Protein AF-A0A1A9NIA2-F1 (afdb_monomer_lite)

Structure (mmCIF, N/CA/C/O backbone):
data_AF-A0A1A9NIA2-F1
#
_entry.id   AF-A0A1A9NIA2-F1
#
loop_
_atom_site.group_PDB
_atom_site.id
_atom_site.type_symbol
_atom_site.label_atom_id
_atom_site.label_alt_id
_atom_site.label_comp_id
_atom_site.label_asym_id
_atom_site.label_entity_id
_atom_site.label_seq_id
_atom_site.pdbx_PDB_ins_code
_atom_site.Cartn_x
_atom_site.Cartn_y
_atom_site.Cartn_z
_atom_site.occupancy
_atom_site.B_iso_or_equiv
_atom_site.auth_seq_id
_atom_site.auth_comp_id
_atom_site.auth_asym_id
_atom_site.auth_atom_id
_atom_site.pdbx_PDB_model_num
ATOM 1 N N . MET A 1 1 ? 8.506 -6.364 -5.435 1.00 48.88 1 MET A N 1
ATOM 2 C CA . MET A 1 1 ? 8.918 -6.818 -4.077 1.00 48.88 1 MET A CA 1
ATOM 3 C C . MET A 1 1 ? 7.819 -6.313 -3.167 1.00 48.88 1 MET A C 1
ATOM 5 O O . MET A 1 1 ? 7.583 -5.112 -3.176 1.00 48.88 1 MET A O 1
ATOM 9 N N . VAL A 1 2 ? 7.068 -7.204 -2.515 1.00 53.69 2 VAL A N 1
ATOM 10 C CA . VAL A 1 2 ? 5.790 -6.858 -1.867 1.00 53.69 2 VAL A CA 1
ATOM 11 C C . VAL A 1 2 ? 6.048 -6.059 -0.585 1.00 53.69 2 VAL A C 1
ATOM 13 O O . VAL A 1 2 ? 6.114 -6.610 0.509 1.00 53.69 2 VAL A O 1
ATOM 16 N N . ALA A 1 3 ? 6.256 -4.751 -0.733 1.00 65.19 3 ALA A N 1
ATOM 17 C CA . ALA A 1 3 ? 6.688 -3.857 0.342 1.00 65.19 3 ALA A CA 1
ATOM 18 C C . ALA A 1 3 ? 5.606 -3.596 1.409 1.00 65.19 3 ALA A C 1
ATOM 20 O O . ALA A 1 3 ? 5.925 -3.117 2.492 1.00 65.19 3 ALA A O 1
ATOM 21 N N . TRP A 1 4 ? 4.342 -3.940 1.142 1.00 60.19 4 TRP A N 1
ATOM 22 C CA . TRP A 1 4 ? 3.226 -3.711 2.068 1.00 60.19 4 TRP A CA 1
ATOM 23 C C . TRP A 1 4 ? 2.974 -4.883 3.036 1.00 60.19 4 TRP A C 1
ATOM 25 O O . TRP A 1 4 ? 2.518 -4.667 4.158 1.00 60.19 4 TRP A O 1
ATOM 35 N N . LEU A 1 5 ? 3.346 -6.111 2.648 1.00 64.88 5 LEU A N 1
ATOM 36 C CA . LEU A 1 5 ? 3.210 -7.315 3.477 1.00 64.88 5 LEU A CA 1
ATOM 37 C C . LEU A 1 5 ? 3.916 -7.206 4.847 1.00 64.88 5 LEU A C 1
ATOM 39 O O . LEU A 1 5 ? 3.307 -7.563 5.859 1.00 64.88 5 LEU A O 1
ATOM 43 N N . PRO A 1 6 ? 5.177 -6.723 4.933 1.00 68.00 6 PRO A N 1
ATOM 44 C CA . PRO A 1 6 ? 5.848 -6.585 6.223 1.00 68.00 6 PRO A CA 1
ATOM 45 C C . PRO A 1 6 ? 5.214 -5.499 7.104 1.00 68.00 6 PRO A C 1
ATOM 47 O O . PRO A 1 6 ? 5.099 -5.699 8.313 1.00 68.00 6 PRO A O 1
ATOM 50 N N . ALA A 1 7 ? 4.728 -4.397 6.523 1.00 65.38 7 ALA A N 1
ATOM 51 C CA . ALA A 1 7 ? 4.036 -3.348 7.275 1.00 65.38 7 ALA A CA 1
ATOM 52 C C . ALA A 1 7 ? 2.735 -3.876 7.906 1.00 65.38 7 ALA A C 1
ATOM 54 O O . ALA A 1 7 ? 2.489 -3.665 9.092 1.00 65.38 7 ALA A O 1
ATOM 55 N N . PHE A 1 8 ? 1.957 -4.660 7.155 1.00 64.25 8 PHE A N 1
ATOM 56 C CA . PHE A 1 8 ? 0.714 -5.257 7.644 1.00 64.25 8 PHE A CA 1
ATOM 57 C C . PHE A 1 8 ? 0.936 -6.261 8.780 1.00 64.25 8 PHE A C 1
ATOM 59 O O . PHE A 1 8 ? 0.278 -6.216 9.821 1.00 64.25 8 PHE A O 1
ATOM 66 N N . LYS A 1 9 ? 1.934 -7.136 8.615 1.00 63.25 9 LYS A N 1
ATOM 67 C CA . LYS A 1 9 ? 2.312 -8.142 9.617 1.00 63.25 9 LYS A CA 1
ATOM 68 C C . LYS A 1 9 ? 2.774 -7.513 10.936 1.00 63.25 9 LYS A C 1
ATOM 70 O O . LYS A 1 9 ? 2.621 -8.123 11.988 1.00 63.25 9 LYS A O 1
ATOM 75 N N . THR A 1 10 ? 3.298 -6.291 10.873 1.00 69.06 10 THR A N 1
ATOM 76 C CA . THR A 1 10 ? 3.737 -5.527 12.046 1.00 69.06 10 THR A CA 1
ATOM 77 C C . THR A 1 10 ? 2.557 -4.910 12.799 1.00 69.06 10 THR A C 1
ATOM 79 O O . THR A 1 10 ? 2.594 -4.827 14.020 1.00 69.06 10 THR A O 1
ATOM 82 N N . ILE A 1 11 ? 1.485 -4.523 12.101 1.00 66.19 11 ILE A N 1
ATOM 83 C CA . ILE A 1 11 ? 0.319 -3.843 12.692 1.00 66.19 11 ILE A CA 1
ATOM 84 C C . ILE A 1 11 ? -0.698 -4.841 13.275 1.00 66.19 11 ILE A C 1
ATOM 86 O O . ILE A 1 11 ? -1.350 -4.547 14.276 1.00 66.19 11 ILE A O 1
ATOM 90 N N . LEU A 1 12 ? -0.799 -6.043 12.698 1.00 65.94 12 LEU A N 1
ATOM 91 C CA . LEU A 1 12 ? -1.732 -7.098 13.115 1.00 65.94 12 LEU A CA 1
ATOM 92 C C . LEU A 1 12 ? -1.771 -7.393 14.638 1.00 65.94 12 LEU A C 1
ATOM 94 O O . LEU A 1 12 ? -2.875 -7.436 15.185 1.00 65.94 12 LEU A O 1
ATOM 98 N N . PRO A 1 13 ? -0.639 -7.543 15.363 1.00 67.00 13 PRO A N 1
ATOM 99 C CA . PRO A 1 13 ? -0.668 -7.778 16.813 1.00 67.00 13 PRO A CA 1
ATOM 100 C C . PRO A 1 13 ? -1.228 -6.595 17.623 1.00 67.00 13 PRO A C 1
ATOM 102 O O . PRO A 1 13 ? -1.808 -6.799 18.693 1.00 67.00 13 PRO A O 1
ATOM 105 N N . TYR A 1 14 ? -1.123 -5.363 17.119 1.00 60.34 14 TYR A N 1
ATOM 106 C CA . TYR A 1 14 ? -1.666 -4.181 17.796 1.00 60.34 14 TYR A CA 1
ATOM 107 C C . TYR A 1 14 ? -3.188 -4.098 17.670 1.00 60.34 14 TYR A C 1
ATOM 109 O O . TYR A 1 14 ? -3.860 -3.702 18.618 1.00 60.34 14 TYR A O 1
ATOM 117 N N . VAL A 1 15 ? -3.757 -4.562 16.553 1.00 61.38 15 VAL A N 1
ATOM 118 C CA . VAL A 1 15 ? -5.217 -4.660 16.386 1.00 61.38 15 VAL A CA 1
ATOM 119 C C . VAL A 1 15 ? -5.808 -5.633 17.408 1.00 61.38 15 VAL A C 1
ATOM 121 O O . VAL A 1 15 ? -6.805 -5.316 18.052 1.00 61.38 15 VAL A O 1
ATOM 124 N N . THR A 1 16 ? -5.161 -6.780 17.636 1.00 57.28 16 THR A N 1
ATOM 125 C CA . THR A 1 16 ? -5.595 -7.721 18.680 1.00 57.28 16 THR A CA 1
ATOM 126 C C . THR A 1 16 ? -5.474 -7.138 20.087 1.00 57.28 16 THR A C 1
ATOM 128 O O . THR A 1 16 ? -6.368 -7.353 20.897 1.00 57.28 16 THR A O 1
ATOM 131 N N . GLN A 1 17 ? -4.433 -6.352 20.386 1.00 57.16 17 GLN A N 1
ATOM 132 C CA . GLN A 1 17 ? -4.291 -5.697 21.695 1.00 57.16 17 GLN A CA 1
ATOM 133 C C . GLN A 1 17 ? -5.389 -4.657 21.954 1.00 57.16 17 GLN A C 1
ATOM 135 O O . GLN A 1 17 ? -5.898 -4.579 23.069 1.00 57.16 17 GLN A O 1
ATOM 140 N N . ILE A 1 18 ? -5.798 -3.905 20.928 1.00 58.88 18 ILE A N 1
ATOM 141 C CA . ILE A 1 18 ? -6.873 -2.906 21.034 1.00 58.88 18 ILE A CA 1
ATOM 142 C C . ILE A 1 18 ? -8.225 -3.578 21.312 1.00 58.88 18 ILE A C 1
ATOM 144 O O . ILE A 1 18 ? -8.990 -3.090 22.139 1.00 58.88 18 ILE A O 1
ATOM 148 N N . VAL A 1 19 ? -8.505 -4.723 20.682 1.00 57.06 19 VAL A N 1
ATOM 149 C CA . VAL A 1 19 ? -9.744 -5.479 20.934 1.00 57.06 19 VAL A CA 1
ATOM 150 C C . VAL A 1 19 ? -9.764 -6.062 22.352 1.00 57.06 19 VAL A C 1
ATOM 152 O O . VAL A 1 19 ? -10.805 -6.043 23.003 1.00 57.06 19 VAL A O 1
ATOM 155 N N . THR A 1 20 ? -8.625 -6.521 22.876 1.00 53.62 20 THR A N 1
ATOM 156 C CA . THR A 1 20 ? -8.538 -7.064 24.245 1.00 53.62 20 THR A CA 1
ATOM 157 C C . THR A 1 20 ? -8.599 -5.973 25.323 1.00 53.62 20 THR A C 1
ATOM 159 O O . THR A 1 20 ? -9.077 -6.227 26.425 1.00 53.62 20 THR A O 1
ATOM 162 N N . LEU A 1 21 ? -8.174 -4.742 25.021 1.00 50.59 21 LEU A N 1
ATOM 163 C CA . LEU A 1 21 ? -8.307 -3.583 25.918 1.00 50.59 21 LEU A CA 1
ATOM 164 C C . LEU A 1 21 ? -9.748 -3.060 26.036 1.00 50.59 21 LEU A C 1
ATOM 166 O O . LEU A 1 21 ? -10.041 -2.299 26.953 1.00 50.59 21 LEU A O 1
ATOM 170 N N . ALA A 1 22 ? -10.656 -3.492 25.158 1.00 54.84 22 ALA A N 1
ATOM 171 C CA . ALA A 1 22 ? -12.083 -3.204 25.273 1.00 54.84 22 ALA A CA 1
ATOM 172 C C . ALA A 1 22 ? -12.796 -4.072 26.333 1.00 54.84 22 ALA A C 1
ATOM 174 O O . ALA A 1 22 ? -14.014 -3.970 26.478 1.00 54.84 22 ALA A O 1
ATOM 175 N N . VAL A 1 23 ? -12.070 -4.919 27.085 1.00 49.22 23 VAL A N 1
ATOM 176 C CA . VAL A 1 23 ? -12.631 -5.595 28.263 1.00 49.22 23 VAL A CA 1
ATOM 177 C C . VAL A 1 23 ? -13.010 -4.521 29.292 1.00 49.22 23 VAL A C 1
ATOM 179 O O . VAL A 1 23 ? -12.132 -3.798 29.769 1.00 49.22 23 VAL A O 1
ATOM 182 N N . PRO A 1 24 ? -14.300 -4.378 29.638 1.00 52.75 24 PRO A N 1
ATOM 183 C CA . PRO A 1 24 ? -14.745 -3.259 30.454 1.00 52.75 24 PRO A CA 1
ATOM 184 C C . PRO A 1 24 ? -14.160 -3.312 31.871 1.00 52.75 24 PRO A C 1
ATOM 186 O O . PRO A 1 24 ? -14.215 -4.348 32.534 1.00 52.75 24 PRO A O 1
ATOM 189 N N . ALA A 1 25 ? -13.671 -2.177 32.375 1.00 52.66 25 ALA A N 1
ATOM 190 C CA . ALA A 1 25 ? -13.101 -2.021 33.718 1.00 52.66 25 ALA A CA 1
ATOM 191 C C . ALA A 1 25 ? -14.156 -2.042 34.855 1.00 52.66 25 ALA A C 1
ATOM 193 O O . ALA A 1 25 ? -14.053 -1.290 35.821 1.00 52.66 25 ALA A O 1
ATOM 194 N N . PHE A 1 26 ? -15.186 -2.890 34.768 1.00 50.22 26 PHE A N 1
ATOM 195 C CA . PHE A 1 26 ? -16.310 -2.958 35.718 1.00 50.22 26 PHE A CA 1
ATOM 196 C C . PHE A 1 26 ? -15.974 -3.627 37.073 1.00 50.22 26 PHE A C 1
ATOM 198 O O . PHE A 1 26 ? -16.870 -4.138 37.741 1.00 50.22 26 PHE A O 1
ATOM 205 N N . THR A 1 27 ? -14.712 -3.657 37.519 1.00 52.06 27 THR A N 1
ATOM 206 C CA . THR A 1 27 ? -14.302 -4.419 38.721 1.00 52.06 27 THR A CA 1
ATOM 207 C C . THR A 1 27 ? -13.723 -3.578 39.861 1.00 52.06 27 THR A C 1
ATOM 209 O O . THR A 1 27 ? -12.791 -4.024 40.531 1.00 52.06 27 THR A O 1
ATOM 212 N N . THR A 1 28 ? -14.270 -2.395 40.150 1.00 47.62 28 THR A N 1
ATOM 213 C CA . THR A 1 28 ? -13.939 -1.662 41.389 1.00 47.62 28 THR A CA 1
ATOM 214 C C . THR A 1 28 ? -15.190 -1.165 42.122 1.00 47.62 28 THR A C 1
ATOM 216 O O . THR A 1 28 ? -16.103 -0.592 41.538 1.00 47.62 28 THR A O 1
ATOM 219 N N . LYS A 1 29 ? -15.244 -1.482 43.426 1.00 52.25 29 LYS A N 1
ATOM 220 C CA . LYS A 1 29 ? -16.365 -1.261 44.356 1.00 52.25 29 LYS A CA 1
ATOM 221 C C . LYS A 1 29 ? -16.773 0.216 44.450 1.00 52.25 29 LYS A C 1
ATOM 223 O O . LYS 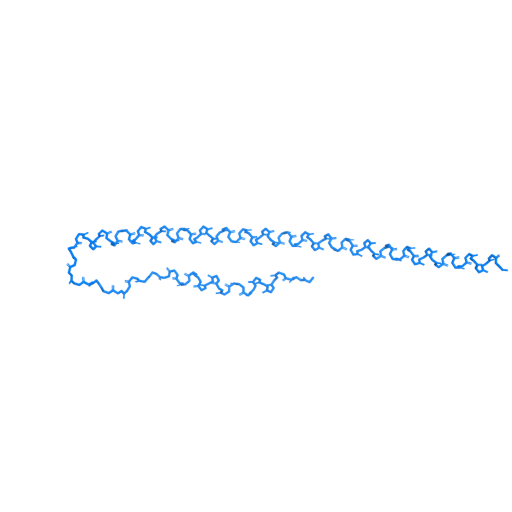A 1 29 ? -15.915 1.082 44.569 1.00 52.25 29 LYS A O 1
ATOM 228 N N . SER A 1 30 ? -18.090 0.442 44.476 1.00 48.88 30 SER A N 1
ATOM 229 C CA . SER A 1 30 ? -18.751 1.735 44.701 1.00 48.88 30 SER A CA 1
ATOM 230 C C . SER A 1 30 ? -18.365 2.346 46.051 1.00 48.88 30 SER A C 1
ATOM 232 O O . SER A 1 30 ? -18.406 1.660 47.073 1.00 48.88 30 SER A O 1
ATOM 234 N N . ASP A 1 31 ? -18.041 3.639 46.038 1.00 49.31 31 ASP A N 1
ATOM 235 C CA . ASP A 1 31 ? -17.761 4.444 47.226 1.00 49.31 31 ASP A CA 1
ATOM 236 C C . ASP A 1 31 ? -19.051 4.675 48.036 1.00 49.31 31 ASP A C 1
ATOM 238 O O . ASP A 1 31 ? -20.140 4.877 47.482 1.00 49.31 31 ASP A O 1
ATOM 242 N N . ALA A 1 32 ? -18.941 4.572 49.356 1.00 49.47 32 ALA A N 1
ATOM 243 C CA . ALA A 1 32 ? -20.061 4.571 50.285 1.00 49.47 32 ALA A CA 1
ATOM 244 C C . ALA A 1 32 ? -20.461 6.015 50.625 1.00 49.47 32 ALA A C 1
ATOM 246 O O . ALA A 1 32 ? -19.898 6.623 51.529 1.00 49.47 32 ALA A O 1
ATOM 247 N N . GLY A 1 33 ? -21.443 6.571 49.909 1.00 53.41 33 GLY A N 1
ATOM 248 C CA . GLY A 1 33 ? -21.995 7.888 50.262 1.00 53.41 33 GLY A CA 1
ATOM 249 C C . GLY A 1 33 ? -22.884 8.577 49.225 1.00 53.41 33 GLY A C 1
ATOM 250 O O . GLY A 1 33 ? -23.550 9.551 49.565 1.00 53.41 33 GLY A O 1
ATOM 251 N N . ALA A 1 34 ? -22.945 8.094 47.983 1.00 54.91 34 ALA A N 1
ATOM 252 C CA . ALA A 1 34 ? -23.855 8.642 46.978 1.00 54.91 34 ALA A CA 1
ATOM 253 C C . ALA A 1 34 ? -25.258 8.025 47.111 1.00 54.91 34 ALA A C 1
ATOM 255 O O . ALA A 1 34 ? -25.396 6.809 47.251 1.00 54.91 34 ALA A O 1
ATOM 256 N N . SER A 1 35 ? -26.308 8.851 47.046 1.00 59.22 35 SER A N 1
ATOM 257 C CA . SER A 1 35 ? -27.699 8.385 47.003 1.00 59.22 35 SER A CA 1
ATOM 258 C C . SER A 1 35 ? -27.859 7.310 45.922 1.00 59.22 35 SER A C 1
ATOM 260 O O . SER A 1 35 ? -27.384 7.480 44.799 1.00 59.22 35 SER A O 1
ATOM 262 N N . GLN A 1 36 ? -28.532 6.206 46.250 1.00 59.75 36 GLN A N 1
ATOM 263 C CA . GLN A 1 36 ? -28.648 5.008 45.403 1.00 59.75 36 GLN A CA 1
ATOM 264 C C . GLN A 1 36 ? -29.194 5.293 43.987 1.00 59.75 36 GLN A C 1
ATOM 266 O O . GLN A 1 36 ? -28.887 4.583 43.028 1.00 59.75 36 GLN A O 1
ATOM 271 N N . GLU A 1 37 ? -29.939 6.385 43.840 1.00 62.38 37 GLU A N 1
ATOM 272 C CA . GLU A 1 37 ? -30.460 6.904 42.575 1.00 62.38 37 GLU A CA 1
ATOM 273 C C . GLU A 1 37 ? -29.377 7.536 41.676 1.00 62.38 37 GLU A C 1
ATOM 275 O O . GLU A 1 37 ? -29.364 7.305 40.468 1.00 62.38 37 GLU A O 1
ATOM 280 N N . VAL A 1 38 ? -28.405 8.252 42.255 1.00 66.19 38 VAL A N 1
ATOM 281 C CA . VAL A 1 38 ? -27.273 8.850 41.522 1.00 66.19 38 VAL A CA 1
ATOM 282 C C . VAL A 1 38 ? -26.332 7.761 41.006 1.00 66.19 38 VAL A C 1
ATOM 284 O O . VAL A 1 38 ? -25.888 7.829 39.863 1.00 66.19 38 VAL A O 1
ATOM 287 N N . VAL A 1 39 ? -26.088 6.719 41.807 1.00 67.62 39 VAL A N 1
ATOM 288 C CA . VAL A 1 39 ? -25.274 5.559 41.401 1.00 67.62 39 VAL A CA 1
ATOM 289 C C . VAL A 1 39 ? -25.954 4.782 40.273 1.00 67.62 39 VAL A C 1
ATOM 291 O O . VAL A 1 39 ? -25.311 4.450 39.281 1.00 67.62 39 VAL A O 1
ATOM 294 N N . SER A 1 40 ? -27.266 4.551 40.371 1.00 68.12 40 SER A N 1
ATOM 295 C CA . SER A 1 40 ? -28.033 3.864 39.321 1.00 68.12 40 SER A CA 1
ATOM 296 C C . SER A 1 40 ? -28.021 4.646 38.002 1.00 68.12 40 SER A C 1
ATOM 298 O O . SER A 1 40 ? -27.841 4.061 36.935 1.00 68.12 40 SER A O 1
ATOM 300 N N . LYS A 1 41 ? -28.136 5.978 38.073 1.00 69.88 41 LYS A N 1
ATOM 301 C CA . LYS A 1 41 ? -28.054 6.865 36.908 1.00 69.88 41 LYS A CA 1
ATOM 302 C C . LYS A 1 41 ? -26.657 6.880 36.280 1.00 69.88 41 LYS A C 1
ATOM 304 O O . LYS A 1 41 ? -26.545 6.770 35.065 1.00 69.88 41 LYS A O 1
ATOM 309 N N . GLN A 1 42 ? -25.599 6.934 37.088 1.00 62.31 42 GLN A N 1
ATOM 310 C CA . GLN A 1 42 ? -24.218 6.862 36.596 1.00 62.31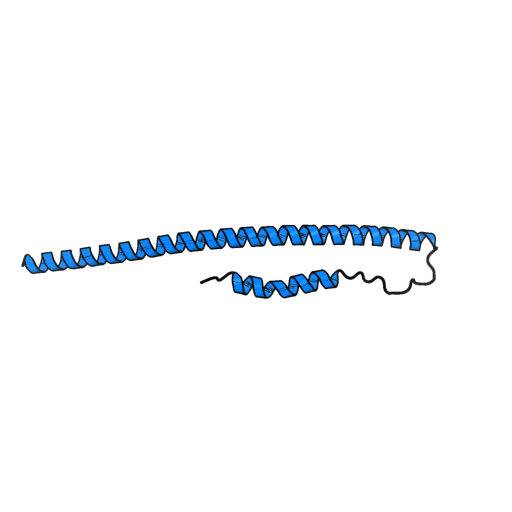 42 GLN A CA 1
ATOM 311 C C . GLN A 1 42 ? -23.896 5.505 35.956 1.00 62.31 42 GLN A C 1
ATOM 313 O O . GLN A 1 42 ? -23.195 5.461 34.951 1.00 62.31 42 GLN A O 1
ATOM 318 N N . ILE A 1 43 ? -24.435 4.398 36.478 1.00 71.69 43 ILE A N 1
ATOM 319 C CA . ILE A 1 43 ? -24.293 3.074 35.853 1.00 71.69 43 ILE A CA 1
ATOM 320 C C . ILE A 1 43 ? -24.993 3.040 34.491 1.00 71.69 43 ILE A C 1
ATOM 322 O O . ILE A 1 43 ? -24.408 2.533 33.538 1.00 71.69 43 ILE A O 1
ATOM 326 N N . ALA A 1 44 ? -26.200 3.601 34.378 1.00 72.50 44 ALA A N 1
ATOM 327 C CA . ALA A 1 44 ? -26.915 3.679 33.104 1.00 72.50 44 ALA A CA 1
ATOM 328 C C . ALA A 1 44 ? -26.155 4.536 32.074 1.00 72.50 44 ALA A C 1
ATOM 330 O O . ALA A 1 44 ? -25.933 4.095 30.949 1.00 72.50 44 ALA A O 1
ATOM 331 N N . GLU A 1 45 ? -25.666 5.713 32.474 1.00 71.38 45 GLU A N 1
ATOM 332 C CA . GLU A 1 45 ? -24.868 6.591 31.606 1.00 71.38 45 GLU A CA 1
ATOM 333 C C . GLU A 1 45 ? -23.543 5.933 31.172 1.00 71.38 45 GLU A C 1
ATOM 335 O O . GLU A 1 45 ? -23.140 6.048 30.013 1.00 71.38 45 GLU A O 1
ATOM 340 N N . LEU A 1 46 ? -22.882 5.182 32.063 1.00 76.75 46 LEU A N 1
ATOM 341 C CA . LEU A 1 46 ? -21.669 4.421 31.742 1.00 76.75 46 LEU A CA 1
ATOM 342 C C . LEU A 1 46 ? -21.947 3.221 30.827 1.00 76.75 46 LEU A C 1
ATOM 344 O O . LEU A 1 46 ? -21.135 2.930 29.949 1.00 76.75 46 LEU A O 1
ATOM 348 N N . GLN A 1 47 ? -23.074 2.531 30.999 1.00 74.06 47 GLN A N 1
ATOM 349 C CA . GLN A 1 47 ? -23.484 1.424 30.129 1.00 74.06 47 GLN A CA 1
ATOM 350 C C . GLN A 1 47 ? -23.822 1.913 28.717 1.00 74.06 47 GLN A C 1
ATOM 352 O O . GLN A 1 47 ? -23.386 1.301 27.736 1.00 74.06 47 GLN A O 1
ATOM 357 N N . ASP A 1 48 ? -24.506 3.049 28.598 1.00 72.88 48 ASP A N 1
ATOM 358 C CA . ASP A 1 48 ? -24.781 3.689 27.310 1.00 72.88 48 ASP A CA 1
ATOM 359 C C . ASP A 1 48 ? -23.489 4.158 26.631 1.00 72.88 48 ASP A C 1
ATOM 361 O O . ASP A 1 48 ? -23.281 3.919 25.436 1.00 72.88 48 ASP A O 1
ATOM 365 N N . ALA A 1 49 ? -22.574 4.772 27.388 1.00 71.25 49 ALA A N 1
ATOM 366 C CA . ALA A 1 49 ? -21.274 5.196 26.878 1.00 71.25 49 ALA A CA 1
ATOM 367 C C . ALA A 1 49 ? -20.410 4.005 26.423 1.00 71.25 49 ALA A C 1
ATOM 369 O O . ALA A 1 49 ? -19.799 4.066 25.354 1.00 71.25 49 ALA A O 1
ATOM 370 N N . ALA A 1 50 ? -20.386 2.906 27.183 1.00 72.56 50 ALA A N 1
ATOM 371 C CA . ALA A 1 50 ? -19.648 1.689 26.836 1.00 72.56 50 ALA A CA 1
ATOM 372 C C . ALA A 1 50 ? -20.211 1.006 25.579 1.00 72.56 50 ALA A C 1
ATOM 374 O O . ALA A 1 50 ? -19.450 0.573 24.707 1.00 72.56 50 ALA A O 1
ATOM 375 N N . THR A 1 51 ? -21.539 0.959 25.453 1.00 70.38 51 THR A N 1
ATOM 376 C CA . THR A 1 51 ? -22.223 0.409 24.276 1.00 70.38 51 THR A CA 1
ATOM 377 C C . THR A 1 51 ? -21.908 1.239 23.033 1.00 70.38 51 THR A C 1
ATOM 379 O O . THR A 1 51 ? -21.455 0.694 22.023 1.00 70.38 51 THR A O 1
ATOM 382 N N . ARG A 1 52 ? -22.029 2.570 23.128 1.00 65.94 52 ARG A N 1
ATOM 383 C CA . ARG A 1 52 ? -21.669 3.493 22.040 1.00 65.94 52 ARG A CA 1
ATOM 384 C C . ARG A 1 52 ? -20.195 3.418 21.653 1.00 65.94 52 ARG A C 1
ATOM 386 O O . ARG A 1 52 ? -19.873 3.494 20.471 1.00 65.94 52 ARG A O 1
ATOM 393 N N . ASN A 1 53 ? -19.291 3.263 22.620 1.00 70.19 53 ASN A N 1
ATOM 394 C CA . ASN A 1 53 ? -17.860 3.152 22.344 1.00 70.19 53 ASN A CA 1
ATOM 395 C C . ASN A 1 53 ? -17.536 1.837 21.615 1.00 70.19 53 ASN A C 1
ATOM 397 O O . ASN A 1 53 ? -16.833 1.846 20.610 1.00 70.19 53 ASN A O 1
ATOM 401 N N . THR A 1 54 ? -18.131 0.723 22.048 1.00 73.88 54 THR A N 1
ATOM 402 C CA . THR A 1 54 ? -17.965 -0.582 21.387 1.00 73.88 54 THR A CA 1
ATOM 403 C C . THR A 1 54 ? -18.442 -0.539 19.933 1.00 73.88 54 THR A C 1
ATOM 405 O O . THR A 1 54 ? -17.769 -1.047 19.032 1.00 73.88 54 THR A O 1
ATOM 408 N N . GLU A 1 55 ? -19.579 0.110 19.679 1.00 68.88 55 GLU A N 1
ATOM 409 C CA . GLU A 1 55 ? -20.080 0.338 18.325 1.00 68.88 55 GLU A CA 1
ATOM 410 C C . GLU A 1 55 ? -19.121 1.217 17.503 1.00 68.88 55 GLU A C 1
ATOM 412 O O . GLU A 1 55 ? -18.770 0.858 16.377 1.00 68.88 55 GLU A O 1
ATOM 417 N N . ALA A 1 56 ? -18.612 2.307 18.083 1.00 69.62 56 ALA A N 1
ATOM 418 C CA . ALA A 1 56 ? -17.640 3.188 17.437 1.00 69.62 56 ALA A CA 1
ATOM 419 C C . ALA A 1 56 ? -16.327 2.466 17.082 1.00 69.62 56 ALA A C 1
ATOM 421 O O . ALA A 1 56 ? -15.820 2.628 15.972 1.00 69.62 56 ALA A O 1
ATOM 422 N N . VAL A 1 57 ? -15.799 1.621 17.973 1.00 72.44 57 VAL A N 1
ATOM 423 C CA . VAL A 1 57 ? -14.596 0.807 17.723 1.00 72.44 57 VAL A CA 1
ATOM 424 C C . VAL A 1 57 ? -14.837 -0.187 16.590 1.00 72.44 57 VAL A C 1
ATOM 426 O O . VAL A 1 57 ? -13.981 -0.345 15.720 1.00 72.44 57 VAL A O 1
ATOM 429 N N . LYS A 1 58 ? -16.011 -0.825 16.540 1.00 70.44 58 LYS A N 1
ATOM 430 C CA . LYS A 1 58 ? -16.376 -1.743 15.450 1.00 70.44 58 LYS A CA 1
ATOM 431 C C . LYS A 1 58 ? -16.447 -1.024 14.103 1.00 70.44 58 LYS A C 1
ATOM 433 O O . LYS A 1 58 ? -15.939 -1.536 13.103 1.00 70.44 58 LYS A O 1
ATOM 438 N N . VAL A 1 59 ? -17.045 0.166 14.076 1.00 74.00 59 VAL A N 1
ATOM 439 C CA . VAL A 1 59 ? -17.102 1.014 12.879 1.00 74.00 59 VAL A CA 1
ATOM 440 C C . VAL A 1 59 ? -15.696 1.433 12.450 1.00 74.00 59 VAL A C 1
ATOM 442 O O . VAL A 1 59 ? -15.356 1.289 11.276 1.00 74.00 59 VAL A O 1
ATOM 445 N N . LEU A 1 60 ? -14.853 1.875 13.386 1.00 75.56 60 LEU A N 1
ATOM 446 C CA . LEU A 1 60 ? -13.466 2.254 13.115 1.00 75.56 60 LEU A CA 1
ATOM 447 C C . LEU A 1 60 ? -12.664 1.078 12.541 1.00 75.56 60 LEU A C 1
ATOM 449 O O . LEU A 1 60 ? -11.970 1.241 11.541 1.00 75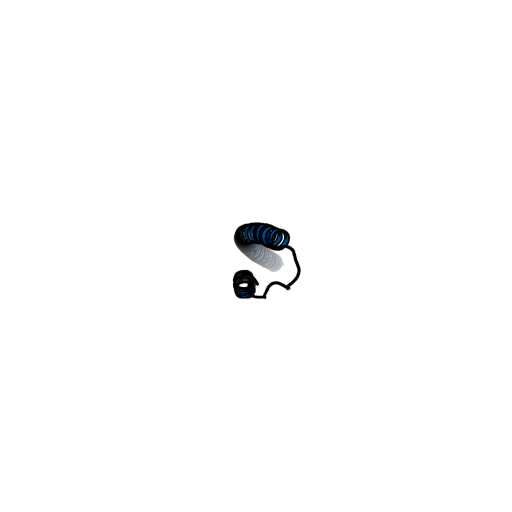.56 60 LEU A O 1
ATOM 453 N N . ALA A 1 61 ? -12.800 -0.117 13.120 1.00 74.25 61 ALA A N 1
ATOM 454 C CA . ALA A 1 61 ? -12.135 -1.325 12.639 1.00 74.25 61 ALA A CA 1
ATOM 455 C C . ALA A 1 61 ? -12.570 -1.690 11.211 1.00 74.25 61 ALA A C 1
ATOM 457 O O . ALA A 1 61 ? -11.731 -2.016 10.373 1.00 74.25 61 ALA A O 1
ATOM 458 N N . SER A 1 62 ? -13.867 -1.581 10.908 1.00 69.06 62 SER A N 1
ATOM 459 C CA . SER A 1 62 ? -14.390 -1.815 9.558 1.00 69.06 62 SER A CA 1
ATOM 460 C C . SER A 1 62 ? -13.862 -0.791 8.548 1.00 69.06 62 SER A C 1
ATOM 462 O O . SER A 1 62 ? -13.435 -1.165 7.454 1.00 69.06 62 SER A O 1
ATOM 464 N N . GLN A 1 63 ? -13.826 0.493 8.916 1.00 75.12 63 GLN A N 1
ATOM 465 C CA . GLN A 1 63 ? -13.266 1.548 8.069 1.00 75.12 63 GLN A CA 1
ATOM 466 C C . GLN A 1 63 ? -11.767 1.353 7.833 1.00 75.12 63 GLN A C 1
ATOM 468 O O . GLN A 1 63 ? -11.303 1.504 6.704 1.00 75.12 63 GLN A O 1
ATOM 473 N N . LEU A 1 64 ? -11.020 0.962 8.868 1.00 77.62 64 LEU A N 1
ATOM 474 C CA . LEU A 1 64 ? -9.596 0.661 8.766 1.00 77.62 64 LEU A CA 1
ATOM 475 C C . LEU A 1 64 ? -9.356 -0.513 7.811 1.00 77.62 64 LEU A C 1
ATOM 477 O O . LEU A 1 64 ? -8.525 -0.409 6.914 1.00 77.62 64 LEU A O 1
ATOM 481 N N . GLN A 1 65 ? -10.118 -1.601 7.957 1.00 71.81 65 GLN A N 1
ATOM 482 C CA . GLN A 1 65 ? -10.029 -2.765 7.074 1.00 71.81 65 GLN A CA 1
ATOM 483 C C . GLN A 1 65 ? -10.281 -2.383 5.611 1.00 71.81 65 GLN A C 1
ATOM 485 O O . GLN A 1 65 ? -9.555 -2.829 4.723 1.00 71.81 65 GLN A O 1
ATOM 490 N N . LYS A 1 66 ? -11.271 -1.521 5.358 1.00 73.62 66 LYS A N 1
ATOM 491 C CA . LYS A 1 66 ? -11.551 -1.009 4.015 1.00 73.62 66 LYS A CA 1
ATOM 492 C C . LYS A 1 66 ? -10.404 -0.151 3.477 1.00 73.62 66 LYS A C 1
ATOM 494 O O . LYS A 1 66 ? -9.956 -0.378 2.360 1.00 73.62 66 LYS A O 1
ATOM 499 N N . ALA A 1 67 ? -9.889 0.779 4.280 1.00 75.25 67 ALA A N 1
ATOM 500 C CA . ALA A 1 67 ? -8.772 1.636 3.887 1.00 75.25 67 ALA A CA 1
ATOM 501 C C . ALA A 1 67 ? -7.514 0.821 3.547 1.00 75.25 67 ALA A C 1
ATOM 503 O O . ALA A 1 67 ? -6.841 1.104 2.561 1.00 75.25 67 ALA A O 1
ATOM 504 N N . ILE A 1 68 ? -7.224 -0.225 4.325 1.00 80.50 68 ILE A N 1
ATOM 505 C CA . ILE A 1 68 ? -6.145 -1.177 4.039 1.00 80.50 68 ILE A CA 1
ATOM 506 C C . ILE A 1 68 ? -6.36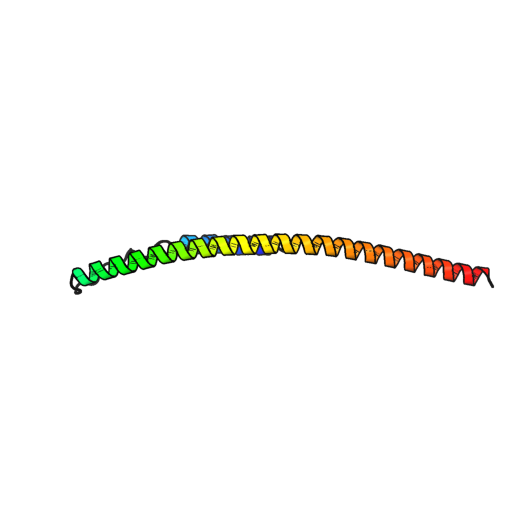9 -1.854 2.681 1.00 80.50 68 ILE A C 1
ATOM 508 O O . ILE A 1 68 ? -5.458 -1.861 1.856 1.00 80.50 68 ILE A O 1
ATOM 512 N N . ALA A 1 69 ? -7.564 -2.393 2.428 1.00 74.94 69 ALA A N 1
ATOM 513 C CA . ALA A 1 69 ? -7.869 -3.078 1.170 1.00 74.94 69 ALA A CA 1
ATOM 514 C C . ALA A 1 69 ? -7.737 -2.144 -0.051 1.00 74.94 69 ALA A C 1
ATOM 516 O O . ALA A 1 69 ? -7.224 -2.540 -1.104 1.00 74.94 69 ALA A O 1
ATOM 517 N N . ASP A 1 70 ? -8.141 -0.883 0.103 1.00 79.56 70 ASP A N 1
ATOM 518 C CA . ASP A 1 70 ? -7.988 0.146 -0.926 1.00 79.56 70 ASP A CA 1
ATOM 519 C C . ASP A 1 70 ? -6.500 0.469 -1.175 1.00 79.56 70 ASP A C 1
ATOM 521 O O . ASP A 1 70 ? -6.072 0.579 -2.330 1.00 79.56 70 ASP A O 1
ATOM 525 N N . ILE A 1 71 ? -5.684 0.548 -0.115 1.00 80.88 71 ILE A N 1
ATOM 526 C CA . ILE A 1 71 ? -4.226 0.737 -0.210 1.00 80.88 71 ILE A CA 1
ATOM 527 C C . ILE A 1 71 ? -3.562 -0.447 -0.919 1.00 80.88 71 ILE A C 1
ATOM 529 O O . ILE A 1 71 ? -2.742 -0.231 -1.812 1.00 80.88 71 ILE A O 1
ATOM 533 N N . GLU A 1 72 ? -3.909 -1.687 -0.571 1.00 79.19 72 GLU A N 1
ATOM 534 C CA . GLU A 1 72 ? -3.377 -2.894 -1.221 1.00 79.19 72 GLU A CA 1
ATOM 535 C C . GLU A 1 72 ? -3.697 -2.911 -2.719 1.00 79.19 72 GLU A C 1
ATOM 537 O O . GLU A 1 72 ? -2.824 -3.165 -3.555 1.00 79.19 72 GLU A O 1
ATOM 542 N N . THR A 1 73 ? -4.935 -2.565 -3.071 1.00 78.25 73 THR A N 1
ATOM 543 C CA . THR A 1 73 ? -5.385 -2.482 -4.464 1.00 78.25 73 THR A CA 1
ATOM 544 C C . THR A 1 73 ? -4.634 -1.387 -5.227 1.00 78.25 73 THR A C 1
ATOM 546 O O . THR A 1 73 ? -4.175 -1.604 -6.355 1.00 78.25 73 THR A O 1
ATOM 549 N N . GLY A 1 74 ? -4.451 -0.216 -4.609 1.00 80.88 74 GLY A N 1
ATOM 550 C CA . GLY A 1 74 ? -3.665 0.885 -5.166 1.00 80.88 74 GLY A CA 1
ATOM 551 C C . GLY A 1 74 ? -2.196 0.510 -5.372 1.00 80.88 74 GLY A C 1
ATOM 552 O O . GLY A 1 74 ? -1.642 0.741 -6.448 1.00 80.88 74 GLY A O 1
ATOM 553 N N . ALA A 1 75 ? -1.582 -0.143 -4.385 1.00 77.94 75 ALA A N 1
ATOM 554 C CA . ALA A 1 75 ? -0.205 -0.618 -4.456 1.00 77.94 75 ALA A CA 1
ATOM 555 C C . ALA A 1 75 ? -0.015 -1.648 -5.580 1.00 77.94 75 ALA A C 1
ATOM 557 O O . ALA A 1 75 ? 0.921 -1.528 -6.373 1.00 77.94 75 ALA A O 1
ATOM 558 N N . ALA A 1 76 ? -0.936 -2.607 -5.718 1.00 78.50 76 ALA A N 1
ATOM 559 C CA . ALA A 1 76 ? -0.903 -3.598 -6.793 1.00 78.50 76 ALA A CA 1
ATOM 560 C C . ALA A 1 76 ? -1.013 -2.955 -8.187 1.00 78.50 76 ALA A C 1
ATOM 562 O O . ALA A 1 76 ? -0.376 -3.407 -9.143 1.00 78.50 76 ALA A O 1
ATOM 563 N N . ARG A 1 77 ? -1.796 -1.877 -8.323 1.00 83.94 77 ARG A N 1
ATOM 564 C CA . ARG A 1 77 ? -1.891 -1.109 -9.572 1.00 83.94 77 ARG A CA 1
ATOM 565 C C . ARG A 1 77 ? -0.582 -0.389 -9.893 1.00 83.94 77 ARG A C 1
ATOM 567 O O . ARG A 1 77 ? -0.124 -0.466 -11.032 1.00 83.94 77 ARG A O 1
ATOM 574 N N . ILE A 1 78 ? 0.027 0.268 -8.907 1.00 86.06 78 ILE A N 1
ATOM 575 C CA . ILE A 1 78 ? 1.311 0.964 -9.074 1.00 86.06 78 ILE A CA 1
ATOM 576 C C . ILE A 1 78 ? 2.411 -0.027 -9.470 1.00 86.06 78 ILE A C 1
ATOM 578 O O . ILE A 1 78 ? 3.185 0.263 -10.378 1.00 86.06 78 ILE A O 1
ATOM 582 N N . GLU A 1 79 ? 2.459 -1.215 -8.860 1.00 85.38 79 GLU A N 1
ATOM 583 C CA . GLU A 1 79 ? 3.461 -2.232 -9.203 1.00 85.38 79 GLU A CA 1
ATOM 584 C C . GLU A 1 79 ? 3.327 -2.695 -10.665 1.00 85.38 79 GLU A C 1
ATOM 586 O O . GLU A 1 79 ? 4.335 -2.811 -11.364 1.00 85.38 79 GLU A O 1
ATOM 591 N N . LYS A 1 80 ? 2.097 -2.873 -11.171 1.00 84.81 80 LYS A N 1
ATOM 592 C CA . LYS A 1 80 ? 1.852 -3.206 -12.587 1.00 84.81 80 LYS A CA 1
ATOM 593 C C . LYS A 1 80 ? 2.311 -2.103 -13.538 1.00 84.81 80 LYS A C 1
ATOM 595 O O . LYS A 1 80 ? 2.961 -2.395 -14.540 1.00 84.81 80 LYS A O 1
ATOM 600 N N . GLU A 1 81 ? 1.986 -0.849 -13.244 1.00 88.62 81 GLU A N 1
ATOM 601 C CA . GLU A 1 81 ? 2.415 0.284 -14.073 1.00 88.62 81 GLU A CA 1
ATOM 602 C C . GLU A 1 81 ? 3.942 0.451 -14.044 1.00 88.62 81 GLU A C 1
ATOM 604 O O . GLU A 1 81 ? 4.565 0.664 -15.082 1.00 88.62 81 GLU A O 1
ATOM 609 N N . LEU A 1 82 ? 4.579 0.244 -12.889 1.00 91.31 82 LEU A N 1
ATOM 610 C CA . LEU A 1 82 ? 6.034 0.292 -12.762 1.00 91.31 82 LEU A CA 1
ATOM 611 C C . LEU A 1 82 ? 6.724 -0.821 -13.567 1.00 91.31 82 LEU A C 1
ATOM 613 O O . LEU A 1 82 ? 7.756 -0.577 -14.193 1.00 91.31 82 LEU A O 1
ATOM 617 N N . GLN A 1 83 ? 6.148 -2.027 -13.606 1.00 91.06 83 GLN A N 1
ATOM 618 C CA . GLN A 1 83 ? 6.647 -3.114 -14.455 1.00 91.06 83 GLN A CA 1
ATOM 619 C C . GLN A 1 83 ? 6.578 -2.759 -15.944 1.00 91.06 83 GLN A C 1
ATOM 621 O O . GLN A 1 83 ? 7.568 -2.951 -16.651 1.00 91.06 83 GLN A O 1
ATOM 626 N N . LYS A 1 84 ? 5.457 -2.194 -16.411 1.00 90.75 84 LYS A N 1
ATOM 627 C CA . LYS A 1 84 ? 5.318 -1.733 -17.803 1.00 90.75 84 LYS A CA 1
ATOM 628 C C . LYS A 1 84 ? 6.336 -0.647 -18.136 1.00 90.75 84 LYS A C 1
ATOM 630 O O . LYS A 1 84 ? 7.049 -0.763 -19.128 1.00 90.75 84 LYS A O 1
ATOM 635 N N . THR A 1 85 ? 6.466 0.368 -17.283 1.00 91.50 85 THR A N 1
ATOM 636 C CA . THR A 1 85 ? 7.443 1.452 -17.468 1.00 91.50 85 THR A CA 1
ATOM 637 C C . THR A 1 85 ? 8.869 0.912 -17.531 1.00 91.50 85 THR A C 1
ATOM 639 O O . THR A 1 85 ? 9.646 1.303 -18.398 1.00 91.50 85 THR A O 1
ATOM 642 N N . ARG A 1 86 ? 9.214 -0.054 -16.673 1.00 93.69 86 ARG A N 1
ATOM 643 C CA . ARG A 1 86 ? 10.531 -0.700 -16.690 1.00 93.69 86 ARG A CA 1
ATOM 644 C C . ARG A 1 86 ? 10.789 -1.465 -17.991 1.00 93.69 86 ARG A C 1
ATOM 646 O O . ARG A 1 86 ? 11.901 -1.403 -18.509 1.00 93.69 86 ARG A O 1
ATOM 653 N N . GLN A 1 87 ? 9.785 -2.162 -18.525 1.00 93.88 87 GLN A N 1
ATOM 654 C CA . GLN A 1 87 ? 9.886 -2.829 -19.827 1.00 93.88 87 GLN A CA 1
ATOM 655 C C . GLN A 1 87 ? 10.094 -1.820 -20.959 1.00 93.88 87 GLN A C 1
ATOM 657 O O . GLN A 1 87 ? 10.986 -2.011 -21.780 1.00 93.88 87 GLN A O 1
ATOM 662 N N . LEU A 1 88 ? 9.341 -0.718 -20.967 1.00 94.12 88 LEU A N 1
ATOM 663 C CA . LEU A 1 88 ? 9.498 0.341 -21.966 1.00 94.12 88 LEU A CA 1
ATOM 664 C C . LEU A 1 88 ? 10.889 0.985 -21.908 1.00 94.12 88 LEU A C 1
ATOM 666 O O . LEU A 1 88 ? 11.508 1.174 -22.951 1.00 94.12 88 LEU A O 1
ATOM 670 N N . CYS A 1 89 ? 11.423 1.255 -20.712 1.00 93.50 89 CYS A N 1
ATOM 671 C CA . CYS A 1 89 ? 12.797 1.739 -20.558 1.00 93.50 89 CYS A CA 1
ATOM 672 C C . CYS A 1 89 ? 13.827 0.749 -21.112 1.00 93.50 89 CYS A C 1
ATOM 674 O O . CYS A 1 89 ? 14.752 1.168 -21.803 1.00 93.50 89 CYS A O 1
ATOM 676 N N . LEU A 1 90 ? 13.674 -0.552 -20.845 1.00 94.94 90 LEU A N 1
ATOM 677 C CA . LEU A 1 90 ? 14.572 -1.570 -21.398 1.00 94.94 90 LEU A CA 1
ATOM 678 C C . LEU A 1 90 ? 14.523 -1.590 -22.927 1.00 94.94 90 LEU A C 1
ATOM 680 O O . LEU A 1 90 ? 15.573 -1.570 -23.565 1.00 94.94 90 LEU A O 1
ATOM 684 N N . VAL A 1 91 ? 13.325 -1.556 -23.513 1.00 96.12 91 VAL A N 1
ATOM 685 C CA . VAL A 1 91 ? 13.159 -1.482 -24.970 1.00 96.12 91 VAL A CA 1
ATOM 686 C C . VAL A 1 91 ? 13.832 -0.223 -25.520 1.00 96.12 91 VAL A C 1
ATOM 688 O O . VAL A 1 91 ? 14.644 -0.324 -26.437 1.00 96.12 91 VAL A O 1
ATOM 691 N N . ALA A 1 92 ? 13.590 0.945 -24.922 1.00 94.50 92 ALA A N 1
ATOM 692 C CA . ALA A 1 92 ? 14.209 2.199 -25.348 1.00 94.50 92 ALA A CA 1
ATOM 693 C C . ALA A 1 92 ? 15.748 2.147 -25.302 1.00 94.50 92 ALA A C 1
ATOM 695 O O . ALA A 1 92 ? 16.404 2.585 -26.247 1.00 94.50 92 ALA A O 1
ATOM 696 N N . ILE A 1 93 ? 16.328 1.558 -24.250 1.00 96.12 93 ILE A N 1
ATOM 697 C CA . ILE A 1 93 ? 17.781 1.366 -24.130 1.00 96.12 93 ILE A CA 1
ATOM 698 C C . ILE A 1 93 ? 18.300 0.457 -25.246 1.00 96.12 93 ILE A C 1
ATOM 700 O O . ILE A 1 93 ? 19.293 0.793 -25.887 1.00 96.12 93 ILE A O 1
ATOM 704 N N . TH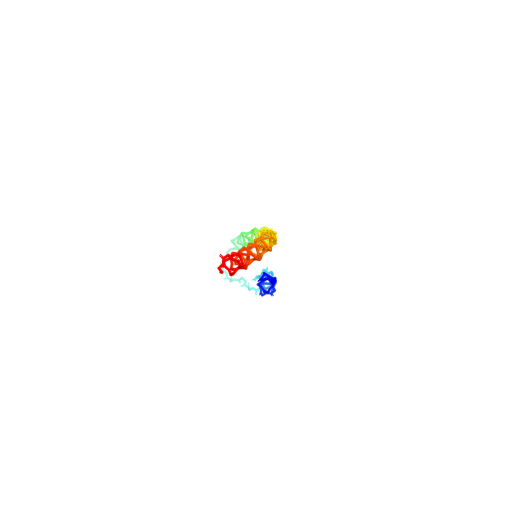R A 1 94 ? 17.629 -0.667 -25.517 1.00 96.19 94 THR A N 1
ATOM 705 C CA . THR A 1 94 ? 18.060 -1.591 -26.581 1.00 96.19 94 THR A CA 1
ATOM 706 C C . THR A 1 94 ? 17.991 -0.956 -27.967 1.00 96.19 94 THR A C 1
ATOM 708 O O . THR A 1 94 ? 18.941 -1.074 -28.735 1.00 96.19 94 THR A O 1
ATOM 711 N N . VAL A 1 95 ? 16.917 -0.220 -28.270 1.00 96.69 95 VAL A N 1
ATOM 712 C CA . VAL A 1 95 ? 16.750 0.484 -29.549 1.00 96.69 95 VAL A CA 1
ATOM 713 C C . VAL A 1 95 ? 17.826 1.554 -29.720 1.00 96.69 95 VAL A C 1
ATOM 715 O O . VAL A 1 95 ? 18.460 1.618 -30.770 1.00 96.69 95 VAL A O 1
ATOM 718 N N . SER A 1 96 ? 18.076 2.351 -28.678 1.00 95.25 96 SER A N 1
ATOM 719 C CA . SER A 1 96 ? 19.144 3.355 -28.682 1.00 95.25 96 SER A CA 1
ATOM 720 C C . SER A 1 96 ? 20.521 2.716 -28.897 1.00 95.25 96 SER A C 1
ATOM 722 O O . SER A 1 96 ? 21.285 3.162 -29.750 1.00 95.25 96 SER A O 1
ATOM 724 N N . GLY A 1 97 ? 20.813 1.608 -28.207 1.00 95.94 97 GLY A N 1
ATOM 725 C CA . GLY A 1 97 ? 22.060 0.860 -28.381 1.00 95.94 97 GLY A CA 1
ATOM 726 C C . GLY A 1 97 ? 22.256 0.346 -29.810 1.00 95.94 97 GLY A C 1
ATOM 727 O O . GLY A 1 97 ? 23.335 0.511 -30.376 1.00 95.94 97 GLY A O 1
ATOM 728 N N . ILE A 1 98 ? 21.211 -0.213 -30.427 1.00 96.25 98 ILE A N 1
ATOM 729 C CA . ILE A 1 98 ? 21.254 -0.672 -31.826 1.00 96.25 98 ILE A CA 1
ATOM 730 C C . ILE A 1 98 ? 21.485 0.505 -32.779 1.00 96.25 98 ILE A C 1
ATOM 732 O O . ILE A 1 98 ? 22.321 0.405 -33.675 1.00 96.25 98 ILE A O 1
ATOM 736 N N . ALA A 1 99 ? 20.791 1.628 -32.580 1.00 94.94 99 ALA A N 1
ATOM 737 C CA . ALA A 1 99 ? 20.956 2.817 -33.413 1.00 94.94 99 ALA A CA 1
ATOM 738 C C . ALA A 1 99 ? 22.391 3.368 -33.354 1.00 94.94 99 ALA A C 1
ATOM 740 O O . ALA A 1 99 ? 22.963 3.704 -34.390 1.00 94.94 99 ALA A O 1
ATOM 741 N N . ILE A 1 100 ? 22.997 3.397 -32.162 1.00 95.50 100 ILE A N 1
ATOM 742 C CA . ILE A 1 100 ? 24.396 3.804 -31.976 1.00 95.50 100 ILE A CA 1
ATOM 743 C C . ILE A 1 100 ? 25.338 2.849 -32.719 1.00 95.50 100 ILE A C 1
ATOM 745 O O . ILE A 1 100 ? 26.211 3.307 -33.454 1.00 95.50 100 ILE A O 1
ATOM 749 N N . LEU A 1 101 ? 25.152 1.532 -32.581 1.00 95.31 101 LEU A N 1
ATOM 750 C CA . LEU A 1 101 ? 25.986 0.534 -33.262 1.00 95.31 101 LEU A CA 1
ATOM 751 C C . LEU A 1 101 ? 25.899 0.645 -34.788 1.00 95.31 101 LEU A C 1
ATOM 753 O O . LEU A 1 101 ? 26.926 0.604 -35.463 1.00 95.31 101 LEU A O 1
ATOM 757 N N . LEU A 1 102 ? 24.692 0.829 -35.330 1.00 95.19 102 LEU A N 1
ATOM 758 C CA . LEU A 1 102 ? 24.485 1.039 -36.764 1.00 95.19 102 LEU A CA 1
ATOM 759 C C . LEU A 1 102 ? 25.137 2.338 -37.248 1.00 95.19 102 LEU A C 1
ATOM 761 O O . LEU A 1 102 ? 25.771 2.340 -38.301 1.00 95.19 102 LEU A O 1
ATOM 765 N N . GLY A 1 103 ? 25.030 3.421 -36.474 1.00 93.56 103 GLY A N 1
ATOM 766 C CA . GLY A 1 103 ? 25.685 4.692 -36.786 1.00 93.56 103 GLY A CA 1
ATOM 767 C C . GLY A 1 103 ? 27.209 4.569 -36.839 1.00 93.56 103 GLY A C 1
ATOM 768 O O . GLY A 1 103 ? 27.833 5.063 -37.776 1.00 93.56 103 GLY A O 1
ATOM 769 N N . ILE A 1 104 ? 27.806 3.850 -35.884 1.00 94.62 104 ILE A N 1
ATOM 770 C CA . ILE A 1 104 ? 29.250 3.573 -35.872 1.00 94.62 104 ILE A CA 1
ATOM 771 C C . ILE A 1 104 ? 29.650 2.720 -37.083 1.00 94.62 104 ILE A C 1
ATOM 773 O O . ILE A 1 104 ? 30.625 3.041 -37.759 1.00 94.62 104 ILE A O 1
ATOM 777 N N . ALA A 1 105 ? 28.896 1.662 -37.393 1.00 94.06 105 ALA A N 1
ATOM 778 C CA . ALA A 1 105 ? 29.185 0.791 -38.533 1.00 94.06 105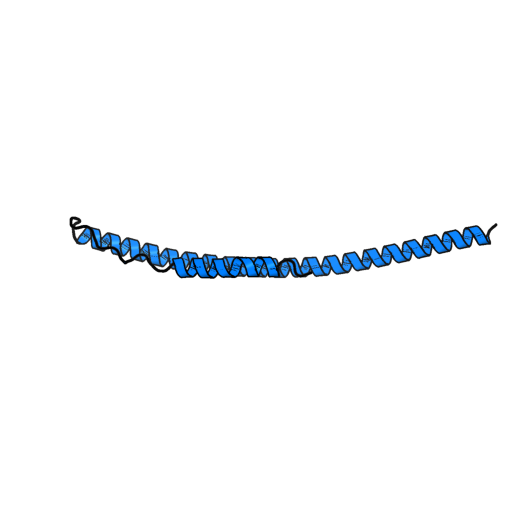 ALA A CA 1
ATOM 779 C C . ALA A 1 105 ? 29.122 1.543 -39.873 1.00 94.06 105 ALA A C 1
ATOM 781 O O . ALA A 1 105 ? 29.987 1.352 -40.726 1.00 94.06 105 ALA A O 1
ATOM 782 N N . ALA A 1 106 ? 28.138 2.430 -40.040 1.00 93.44 106 ALA A N 1
ATOM 783 C CA . ALA A 1 106 ? 28.018 3.273 -41.225 1.00 93.44 106 ALA A CA 1
ATOM 784 C C . ALA A 1 106 ? 29.199 4.247 -41.365 1.00 93.44 106 ALA A C 1
ATOM 786 O O . ALA A 1 106 ? 29.705 4.434 -42.469 1.00 93.44 106 ALA A O 1
ATOM 787 N N . LEU A 1 107 ? 29.667 4.827 -40.254 1.00 93.44 107 LEU A N 1
ATOM 788 C CA . LEU A 1 107 ? 30.826 5.721 -40.251 1.00 93.44 107 LEU A CA 1
ATOM 789 C C . LEU A 1 107 ? 32.114 4.989 -40.662 1.00 93.44 107 LEU A C 1
ATOM 791 O O . LEU A 1 107 ? 32.900 5.524 -41.434 1.00 93.44 107 LEU A O 1
ATOM 795 N N . VAL A 1 108 ? 32.315 3.762 -40.170 1.00 94.06 108 VAL A N 1
ATOM 796 C CA . VAL A 1 108 ? 33.496 2.942 -40.494 1.00 94.06 108 VAL A CA 1
ATOM 797 C C . VAL A 1 108 ? 33.462 2.429 -41.935 1.00 94.06 108 VAL A C 1
ATOM 799 O O . VAL A 1 108 ? 34.502 2.371 -42.571 1.00 94.06 108 VAL A O 1
ATOM 802 N N . ALA A 1 109 ? 32.293 2.060 -42.465 1.00 87.12 109 ALA A N 1
ATOM 803 C CA . ALA A 1 109 ? 32.172 1.563 -43.839 1.00 87.12 109 ALA A CA 1
ATOM 804 C C . ALA A 1 109 ? 32.247 2.670 -44.910 1.00 87.12 109 ALA A C 1
ATOM 806 O O . ALA A 1 109 ? 32.497 2.372 -46.075 1.00 87.12 109 ALA A O 1
ATOM 807 N N . GLY A 1 110 ? 31.977 3.925 -44.536 1.00 78.94 110 GLY A N 1
ATOM 808 C CA . GLY A 1 110 ? 32.000 5.080 -45.438 1.00 78.94 110 GLY A CA 1
ATOM 809 C C . GLY A 1 110 ? 33.356 5.783 -45.574 1.00 78.94 110 GLY A C 1
ATOM 810 O O . GLY A 1 110 ? 33.443 6.734 -46.349 1.00 78.94 110 GLY A O 1
ATOM 811 N N . ASN A 1 111 ? 34.379 5.350 -44.831 1.00 55.47 111 ASN A N 1
ATOM 812 C CA . ASN A 1 111 ? 35.747 5.879 -44.855 1.00 55.47 111 ASN A CA 1
ATOM 813 C C . ASN A 1 111 ? 36.727 4.820 -45.364 1.00 55.47 111 ASN A C 1
ATOM 815 O O . ASN A 1 111 ? 37.555 5.154 -46.235 1.00 55.47 111 ASN A O 1
#

pLDDT: mean 73.69, std 14.94, range [47.62, 96.69]

Foldseek 3Di:
DQPVVVVVVVCVVVLVVVVVVLPDPPPDDDDPDDDPVVVVVVVVVVVVVSVVVVVVSVVVVVVVVVVSVVVSVVVVVVVVVVVVVVVVVVVVVVVVVVVVVVVVVVVVVVD

Secondary structure (DSSP, 8-state):
--THHHHHHHHHHHHHHHHHHTS----SPPPTTS-HHHHHHHHHHHHHHHHHHHHHHHHHHHHHHHHHHHHHHHHHHHHHHHHHHHHHHHHHHHHHHHHHHHHHHHHHHT-

Radius of gyration: 31.74 Å; chains: 1; bounding box: 66×17×96 Å

Sequence (111 aa):
MVAWLPAFKTILPYVTQIVTLAVPAFTTKSDAGASQEVVSKQIAELQDAATRNTEAVKVLASQLQKAIADIETGAARIEKELQKTRQLCLVAITVSGIAILLGIAALVAGN